Protein AF-A0A3C1T4U5-F1 (afdb_monomer_lite)

pLDDT: mean 86.56, std 12.75, range [44.38, 96.88]

Sequence (112 aa):
IVLYMAVVYLLGAVLVYSKGDRIGYIYKFSNKGYLFKTNEGILKTGFVNIGNTSTPNEEWAFSVADDSVASQITNLDQRIAVKLYYREYYTKIFFRGDTKYFVYKMEKMPTP

Structure (mmCIF, N/CA/C/O backbone):
data_AF-A0A3C1T4U5-F1
#
_entry.id   AF-A0A3C1T4U5-F1
#
loop_
_atom_site.group_PDB
_atom_site.id
_atom_site.type_symbol
_atom_site.label_atom_id
_atom_site.label_alt_id
_atom_site.label_comp_id
_atom_site.label_asym_id
_atom_site.label_entity_id
_atom_site.label_seq_id
_atom_site.pdbx_PDB_ins_code
_atom_site.Cartn_x
_atom_site.Cartn_y
_atom_site.Cartn_z
_atom_site.occupancy
_atom_site.B_iso_or_equiv
_atom_site.auth_seq_id
_atom_site.auth_comp_id
_atom_site.auth_asym_id
_atom_site.auth_atom_id
_atom_site.pdbx_PDB_model_num
ATOM 1 N N . ILE A 1 1 ? 17.341 -0.130 -28.920 1.00 90.81 1 ILE A N 1
ATOM 2 C CA . ILE A 1 1 ? 17.733 0.052 -27.497 1.00 90.81 1 ILE A CA 1
ATOM 3 C C . ILE A 1 1 ? 16.631 0.726 -26.682 1.00 90.81 1 ILE A C 1
ATOM 5 O O . ILE A 1 1 ? 16.128 0.088 -25.773 1.00 90.81 1 ILE A O 1
ATOM 9 N N . VAL A 1 2 ? 16.185 1.941 -27.021 1.00 93.88 2 VAL A N 1
ATOM 10 C CA . VAL A 1 2 ? 15.149 2.659 -26.240 1.00 93.88 2 VAL A CA 1
ATOM 11 C C . VAL A 1 2 ? 13.831 1.878 -26.143 1.00 93.88 2 VAL A C 1
ATOM 13 O O . VAL A 1 2 ? 13.331 1.663 -25.044 1.00 93.88 2 VAL A O 1
ATOM 16 N N . LEU A 1 3 ? 13.314 1.369 -27.269 1.00 94.19 3 LEU A N 1
ATOM 17 C CA . LEU A 1 3 ? 12.089 0.556 -27.278 1.00 94.19 3 LEU A CA 1
ATOM 18 C C . LEU A 1 3 ? 12.236 -0.721 -26.439 1.00 94.19 3 LEU A C 1
ATOM 20 O O . LEU A 1 3 ? 11.347 -1.070 -25.675 1.00 94.19 3 LEU A O 1
ATOM 24 N N . TYR A 1 4 ? 13.387 -1.385 -26.546 1.00 94.50 4 TYR A N 1
ATOM 25 C CA . TYR A 1 4 ? 13.697 -2.576 -25.758 1.00 94.50 4 TYR A CA 1
ATOM 26 C C . TYR A 1 4 ? 13.679 -2.273 -24.252 1.00 94.50 4 TYR A C 1
ATOM 28 O O . TYR A 1 4 ? 13.015 -2.975 -23.496 1.00 94.50 4 TYR A O 1
ATOM 36 N N . MET A 1 5 ? 14.318 -1.180 -23.823 1.00 92.69 5 MET A N 1
ATOM 37 C CA . MET A 1 5 ? 14.300 -0.744 -22.422 1.00 92.69 5 MET A CA 1
ATOM 38 C C . MET A 1 5 ? 12.884 -0.404 -21.943 1.00 92.69 5 MET A C 1
ATOM 40 O O . MET A 1 5 ? 12.517 -0.766 -20.827 1.00 92.69 5 MET A O 1
ATOM 44 N N . ALA A 1 6 ? 12.069 0.238 -22.786 1.00 91.88 6 ALA A N 1
ATOM 45 C CA . ALA A 1 6 ? 10.674 0.537 -22.468 1.00 91.88 6 ALA A CA 1
ATOM 46 C C . ALA A 1 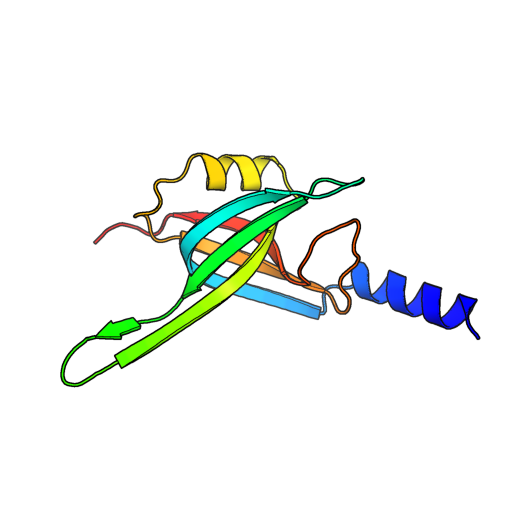6 ? 9.839 -0.742 -22.293 1.00 91.88 6 ALA A C 1
ATOM 48 O O . ALA A 1 6 ? 9.088 -0.854 -21.327 1.00 91.88 6 ALA A O 1
ATOM 49 N N . VAL A 1 7 ? 10.009 -1.733 -23.174 1.00 93.31 7 VAL A N 1
ATOM 50 C CA . VAL A 1 7 ? 9.327 -3.033 -23.065 1.00 93.31 7 VAL A CA 1
ATOM 51 C C . VAL A 1 7 ? 9.735 -3.754 -21.782 1.00 93.31 7 VAL A C 1
ATOM 53 O O . VAL A 1 7 ? 8.867 -4.191 -21.033 1.00 93.31 7 VAL A O 1
ATOM 56 N N . VAL A 1 8 ? 11.033 -3.827 -21.475 1.00 92.06 8 VAL A N 1
ATOM 57 C CA . VAL A 1 8 ? 11.528 -4.452 -20.235 1.00 92.06 8 VAL A CA 1
ATOM 58 C C . VAL A 1 8 ? 10.974 -3.739 -18.996 1.00 92.06 8 VAL A C 1
ATOM 60 O O . VAL A 1 8 ? 10.527 -4.392 -18.053 1.00 92.06 8 VAL A O 1
ATOM 63 N N . TYR A 1 9 ? 10.935 -2.405 -19.009 1.00 91.00 9 TYR A N 1
ATOM 64 C CA . TYR A 1 9 ? 10.373 -1.614 -17.915 1.00 91.00 9 TYR A CA 1
ATOM 65 C C . TYR A 1 9 ? 8.874 -1.874 -17.705 1.00 91.00 9 TYR A C 1
ATOM 67 O O . TYR A 1 9 ? 8.436 -2.038 -16.564 1.00 91.00 9 TYR A O 1
ATOM 75 N N . LEU A 1 10 ? 8.097 -1.955 -18.792 1.00 89.56 10 LEU A N 1
ATOM 76 C CA . LEU A 1 10 ? 6.666 -2.271 -18.748 1.00 89.56 10 LEU A CA 1
ATOM 77 C C . LEU A 1 10 ? 6.409 -3.711 -18.287 1.00 89.56 10 LEU A C 1
ATOM 79 O O . LEU A 1 10 ? 5.494 -3.937 -17.497 1.00 89.56 10 LEU A O 1
ATOM 83 N N . LEU A 1 11 ? 7.235 -4.675 -18.708 1.00 90.44 11 LEU A N 1
ATOM 84 C CA . LEU A 1 11 ? 7.162 -6.058 -18.225 1.00 90.44 11 LEU A CA 1
ATOM 85 C C . LEU A 1 11 ? 7.387 -6.131 -16.711 1.00 90.44 11 LEU A C 1
ATOM 87 O O . LEU A 1 11 ? 6.619 -6.787 -16.007 1.00 90.44 11 LEU A O 1
ATOM 91 N N . GLY A 1 12 ? 8.368 -5.389 -16.189 1.00 87.44 12 GLY A N 1
ATOM 92 C CA . GLY A 1 12 ? 8.622 -5.296 -14.749 1.00 87.44 12 GLY A CA 1
ATOM 93 C C . GLY A 1 12 ? 7.421 -4.797 -13.935 1.00 87.44 12 GLY A C 1
ATOM 94 O O . GLY A 1 12 ? 7.280 -5.145 -12.763 1.00 87.44 12 GLY A O 1
ATOM 95 N N . ALA A 1 13 ? 6.509 -4.044 -14.547 1.00 87.06 13 ALA A N 1
ATOM 96 C CA . ALA A 1 13 ? 5.322 -3.569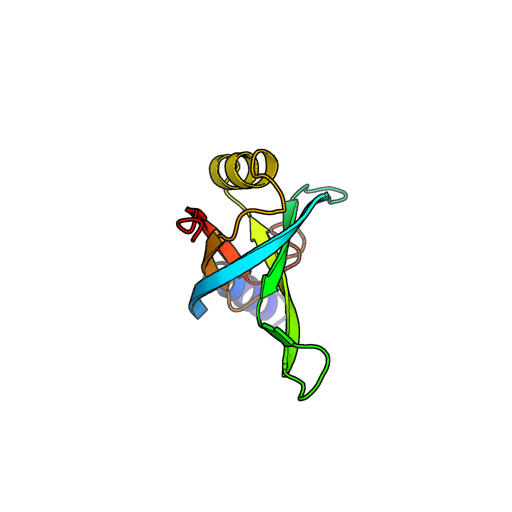 -13.856 1.00 87.06 13 ALA A C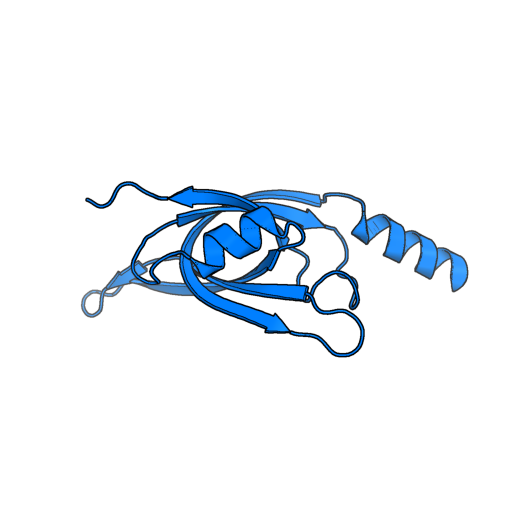A 1
ATOM 97 C C . ALA A 1 13 ? 4.233 -4.637 -13.774 1.00 87.06 13 ALA A C 1
ATOM 99 O O . ALA A 1 13 ? 3.366 -4.556 -12.913 1.00 87.06 13 ALA A O 1
ATOM 100 N N . VAL A 1 14 ? 4.228 -5.635 -14.653 1.00 87.62 14 VAL A N 1
ATOM 101 C CA . VAL A 1 14 ? 3.230 -6.719 -14.638 1.00 87.62 14 VAL A CA 1
ATOM 102 C C . VAL A 1 14 ? 3.732 -7.916 -13.828 1.00 87.62 14 VAL A C 1
ATOM 104 O O . VAL A 1 14 ? 2.936 -8.639 -13.230 1.00 87.62 14 VAL A O 1
ATOM 107 N N . LEU A 1 15 ? 5.050 -8.096 -13.746 1.00 91.12 15 LEU A N 1
ATOM 108 C CA . LEU A 1 15 ? 5.674 -9.183 -13.000 1.00 91.12 15 LEU A CA 1
ATOM 109 C C . LEU A 1 15 ? 5.687 -8.896 -11.494 1.00 91.12 15 LEU A C 1
ATOM 111 O O . LEU A 1 15 ? 6.225 -7.889 -11.033 1.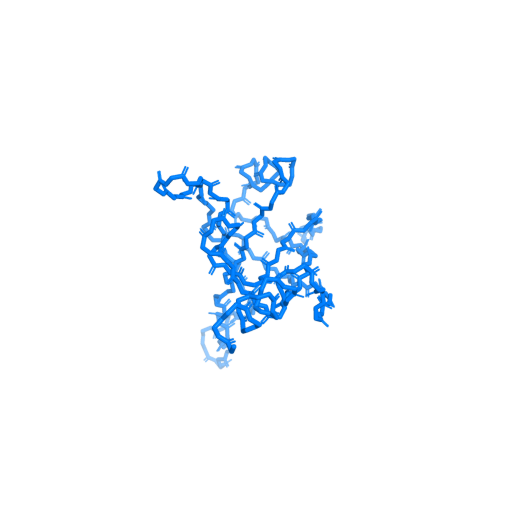00 91.12 15 LEU A O 1
ATOM 115 N N . VAL A 1 16 ? 5.104 -9.814 -10.723 1.00 92.62 16 VAL A N 1
ATOM 116 C CA . VAL A 1 16 ? 5.119 -9.766 -9.257 1.00 92.62 16 VAL A CA 1
ATOM 117 C C . VAL A 1 16 ? 6.489 -10.235 -8.769 1.00 92.62 16 VAL A C 1
ATOM 119 O O . VAL A 1 16 ? 6.855 -11.386 -8.988 1.00 92.62 16 VAL A O 1
ATOM 122 N N . TYR A 1 17 ? 7.222 -9.347 -8.101 1.00 92.81 17 TYR A N 1
ATOM 123 C CA . TYR A 1 17 ? 8.499 -9.635 -7.452 1.00 92.81 17 TYR A CA 1
ATOM 124 C C . TYR A 1 17 ? 8.301 -10.371 -6.127 1.00 92.81 17 TYR A C 1
ATOM 126 O O . TYR A 1 17 ? 8.918 -11.404 -5.883 1.00 92.81 17 TYR A O 1
ATOM 134 N N . SER A 1 18 ? 7.419 -9.849 -5.272 1.00 94.75 18 SER A N 1
ATOM 135 C CA . SER A 1 18 ? 7.177 -10.406 -3.942 1.00 94.75 18 SER A CA 1
ATOM 136 C C . SER A 1 18 ? 5.698 -10.337 -3.566 1.00 94.75 18 SER A C 1
ATOM 138 O O . SER A 1 18 ? 4.916 -9.550 -4.110 1.00 94.75 18 SER A O 1
ATOM 140 N N . LYS A 1 19 ? 5.292 -11.203 -2.640 1.00 96.12 19 LYS A N 1
ATOM 141 C CA . LYS A 1 19 ? 3.978 -11.170 -1.996 1.00 96.12 19 LYS A CA 1
ATOM 142 C C . LYS A 1 19 ? 4.201 -11.235 -0.496 1.00 96.12 19 LYS A C 1
ATOM 144 O O . LYS A 1 19 ? 5.085 -11.957 -0.048 1.00 96.12 19 LYS A O 1
ATOM 149 N N . GLY A 1 20 ? 3.385 -10.516 0.256 1.00 94.31 20 GLY A N 1
ATOM 150 C CA . GLY A 1 20 ? 3.471 -10.522 1.707 1.00 94.31 20 GLY A CA 1
ATOM 151 C C . GLY A 1 20 ? 2.298 -9.808 2.349 1.00 94.31 20 GLY A C 1
ATOM 152 O O . GLY A 1 20 ? 1.340 -9.405 1.681 1.00 94.31 20 GLY A O 1
ATOM 153 N N . ASP A 1 21 ? 2.401 -9.655 3.656 1.00 94.06 21 ASP A N 1
ATOM 154 C CA . ASP A 1 21 ? 1.425 -9.010 4.511 1.00 94.06 21 ASP A CA 1
ATOM 155 C C . ASP A 1 21 ? 2.108 -8.036 5.472 1.00 94.06 21 ASP A C 1
ATOM 157 O O . ASP A 1 21 ? 3.245 -8.235 5.895 1.00 94.06 21 ASP A O 1
ATOM 161 N N . ARG A 1 22 ? 1.412 -6.946 5.796 1.00 91.88 22 ARG A N 1
ATOM 162 C CA . ARG A 1 22 ? 1.831 -5.977 6.815 1.00 91.88 22 ARG A CA 1
ATOM 163 C C . ARG A 1 22 ? 0.665 -5.664 7.730 1.00 91.88 22 ARG A C 1
ATOM 165 O O . ARG A 1 22 ? -0.481 -5.609 7.286 1.00 91.88 22 ARG A O 1
ATOM 172 N N . ILE A 1 23 ? 0.971 -5.459 9.004 1.00 90.94 23 ILE A N 1
ATOM 173 C CA . ILE A 1 23 ? -0.017 -5.201 10.049 1.00 90.94 23 ILE A CA 1
ATOM 174 C C . ILE A 1 23 ? 0.211 -3.790 10.572 1.00 90.94 23 ILE A C 1
ATOM 176 O O . ILE A 1 23 ? 1.346 -3.405 10.839 1.00 90.94 23 ILE A O 1
ATOM 180 N N . GLY A 1 24 ? -0.858 -3.014 10.710 1.00 89.38 24 GLY A N 1
ATOM 181 C CA . GLY A 1 24 ? -0.753 -1.651 11.211 1.00 89.38 24 GLY A CA 1
ATOM 182 C C . GLY A 1 24 ? -2.068 -0.891 11.158 1.00 89.38 24 GLY A C 1
ATOM 183 O O . GLY A 1 24 ? -3.131 -1.476 10.954 1.00 89.38 24 GLY A O 1
ATOM 184 N N . TYR A 1 25 ? -1.976 0.426 11.308 1.00 90.12 25 TYR A N 1
ATOM 185 C CA . TYR A 1 25 ? -3.117 1.337 11.221 1.00 90.12 25 TYR A CA 1
ATOM 186 C C . TYR A 1 25 ? -3.034 2.162 9.944 1.00 90.12 25 TYR A C 1
ATOM 188 O O . TYR A 1 25 ? -1.962 2.654 9.573 1.00 90.12 25 TYR A O 1
ATOM 196 N N . ILE A 1 26 ? -4.166 2.327 9.263 1.00 91.69 26 ILE A N 1
ATOM 197 C CA . ILE A 1 26 ? -4.237 3.176 8.075 1.00 91.69 26 ILE A CA 1
ATOM 198 C C . ILE A 1 26 ? -4.268 4.628 8.545 1.00 91.69 26 ILE A C 1
ATOM 200 O O . ILE A 1 26 ? -5.272 5.110 9.059 1.00 91.69 26 ILE A O 1
ATOM 204 N N . TYR A 1 27 ? -3.145 5.322 8.377 1.00 90.00 27 TYR A N 1
ATOM 205 C CA . TYR A 1 27 ? -2.984 6.708 8.812 1.00 90.00 27 TYR A CA 1
ATOM 206 C C . TYR A 1 27 ? -3.576 7.698 7.808 1.00 90.00 27 TYR A C 1
ATOM 208 O O . TYR A 1 27 ? -4.144 8.722 8.181 1.00 90.00 27 TYR A O 1
ATOM 216 N N . LYS A 1 28 ? -3.434 7.397 6.515 1.00 92.06 28 LYS A N 1
ATOM 217 C CA . LYS A 1 28 ? -3.941 8.228 5.423 1.00 92.06 28 LYS A CA 1
ATOM 218 C C . LYS A 1 28 ? -4.385 7.344 4.274 1.00 92.06 28 LYS A C 1
ATOM 220 O O . LYS A 1 28 ? -3.689 6.392 3.935 1.00 92.06 28 LYS A O 1
ATOM 225 N N . PHE A 1 29 ? -5.492 7.707 3.643 1.00 94.56 29 PHE A N 1
ATOM 226 C CA . PHE A 1 29 ? -5.930 7.134 2.379 1.00 94.56 29 PHE A CA 1
ATOM 227 C C . PHE A 1 29 ? -6.543 8.237 1.520 1.00 94.56 29 PHE A C 1
ATOM 229 O O . PHE A 1 29 ? -7.312 9.057 2.019 1.00 94.56 29 PHE A O 1
ATOM 236 N N . SER A 1 30 ? -6.152 8.318 0.252 1.00 93.88 30 SER A N 1
ATOM 237 C CA . SER A 1 30 ? -6.622 9.364 -0.655 1.00 93.88 30 SER A CA 1
ATOM 238 C C . SER A 1 30 ? -6.626 8.889 -2.099 1.00 93.88 30 SER A C 1
ATOM 240 O O . SER A 1 30 ? -5.641 8.315 -2.564 1.00 93.88 30 SER A O 1
ATOM 242 N N . ASN A 1 31 ? -7.695 9.218 -2.818 1.00 93.44 31 ASN A N 1
ATOM 243 C CA . ASN A 1 31 ? -7.753 9.103 -4.267 1.00 93.44 31 ASN A CA 1
ATOM 244 C C . ASN A 1 31 ? -7.118 10.360 -4.892 1.00 93.44 31 ASN A C 1
ATOM 246 O O . ASN A 1 31 ? -7.644 11.464 -4.736 1.00 93.44 31 ASN A O 1
ATOM 250 N N . LYS A 1 32 ? -5.957 10.215 -5.538 1.00 90.44 32 LYS A N 1
ATOM 251 C CA . LYS A 1 32 ? -5.170 11.336 -6.081 1.00 90.44 32 LYS A CA 1
ATOM 252 C C . LYS A 1 32 ? -4.595 11.004 -7.457 1.00 90.44 32 LYS A C 1
ATOM 254 O O . LYS A 1 32 ? -4.481 9.845 -7.823 1.00 90.44 32 LYS A O 1
ATOM 259 N N . GLY A 1 33 ? -4.253 12.032 -8.227 1.00 86.50 33 GLY A N 1
ATOM 260 C CA . GLY A 1 33 ? -3.707 11.891 -9.577 1.00 86.50 33 GLY A CA 1
ATOM 261 C C . GLY A 1 33 ? -4.182 13.011 -10.499 1.00 86.50 33 GLY A C 1
ATOM 262 O O . GLY A 1 33 ? -5.145 13.708 -10.179 1.00 86.50 33 GLY A O 1
ATOM 263 N N . TYR A 1 34 ? -3.479 13.204 -11.618 1.00 79.69 34 TYR A N 1
ATOM 264 C CA . TYR A 1 34 ? -3.775 14.277 -12.577 1.00 79.69 34 TYR A CA 1
ATOM 265 C C . TYR A 1 34 ? -4.630 13.775 -13.749 1.00 79.69 34 TYR A C 1
ATOM 267 O O . TYR A 1 34 ? -5.780 14.175 -13.884 1.00 79.69 34 TYR A O 1
ATOM 275 N N . LEU A 1 35 ? -4.089 12.852 -14.556 1.00 83.50 35 LEU A N 1
ATOM 276 C CA . LEU A 1 35 ? -4.811 12.203 -15.664 1.00 83.50 35 LEU A CA 1
ATOM 277 C C . LEU A 1 35 ? -5.454 10.877 -15.243 1.00 83.50 35 LEU A C 1
ATOM 279 O O . LEU A 1 35 ? -6.582 10.582 -15.619 1.00 83.50 35 LEU A O 1
ATOM 283 N N . PHE A 1 36 ? -4.737 10.093 -14.438 1.00 84.94 36 PHE A N 1
ATOM 284 C CA . PHE A 1 36 ? -5.200 8.823 -13.887 1.00 84.94 36 PHE A CA 1
ATOM 285 C C . PHE A 1 36 ? -5.276 8.974 -12.377 1.00 84.94 36 PHE A C 1
ATOM 287 O O . PHE A 1 36 ? -4.269 9.305 -11.749 1.00 84.94 36 PHE A O 1
ATOM 294 N N . LYS A 1 37 ? -6.466 8.785 -11.804 1.00 88.88 37 LYS A N 1
ATOM 295 C CA . LYS A 1 37 ? -6.629 8.792 -10.352 1.00 88.88 37 LYS A CA 1
ATOM 296 C C . LYS A 1 37 ? -6.308 7.413 -9.799 1.00 88.88 37 LYS A C 1
ATOM 298 O O . LYS A 1 37 ? -6.843 6.419 -10.281 1.00 88.88 37 LYS A O 1
ATOM 303 N N . THR A 1 38 ? -5.468 7.368 -8.777 1.00 92.81 38 THR A N 1
ATOM 304 C CA . THR A 1 38 ? -5.085 6.146 -8.078 1.00 92.81 38 THR A CA 1
ATOM 305 C C . THR A 1 38 ? -5.413 6.276 -6.598 1.00 92.81 38 THR A C 1
ATOM 307 O O . THR A 1 38 ? -5.450 7.370 -6.026 1.00 92.81 38 THR A O 1
ATOM 310 N N . ASN A 1 39 ? -5.713 5.141 -5.974 1.00 95.12 39 ASN A N 1
ATOM 311 C CA . ASN A 1 39 ? -5.988 5.076 -4.549 1.00 95.12 39 ASN A CA 1
ATOM 312 C C . ASN A 1 39 ? -4.680 4.807 -3.809 1.00 95.12 39 ASN A C 1
ATOM 314 O O . ASN A 1 39 ? -4.068 3.755 -3.986 1.00 95.12 39 ASN A O 1
ATOM 318 N N . GLU A 1 40 ? -4.255 5.756 -2.984 1.00 95.38 40 GLU A N 1
ATOM 319 C CA . GLU A 1 40 ? -2.956 5.721 -2.317 1.00 95.38 40 GLU A CA 1
ATOM 320 C C . GLU A 1 40 ? -3.136 5.835 -0.807 1.00 95.38 40 GLU A C 1
ATOM 322 O O . GLU A 1 40 ? -3.884 6.687 -0.319 1.00 95.38 40 GLU A O 1
ATOM 327 N N . GLY A 1 41 ? -2.429 4.989 -0.066 1.00 94.69 41 GLY A N 1
ATOM 328 C CA . GLY A 1 41 ? -2.508 4.906 1.382 1.00 94.69 41 GLY A CA 1
ATOM 329 C C . GLY A 1 41 ? -1.151 4.903 2.068 1.00 94.69 41 GLY A C 1
ATOM 330 O O . GLY A 1 41 ? -0.122 4.603 1.467 1.00 94.69 41 GLY A O 1
ATOM 331 N N . ILE A 1 42 ? -1.166 5.245 3.354 1.00 93.94 42 ILE A N 1
ATOM 332 C CA . ILE A 1 42 ? -0.027 5.130 4.265 1.00 93.94 42 ILE A CA 1
ATOM 333 C C . ILE A 1 42 ? -0.464 4.256 5.435 1.00 93.94 42 ILE A C 1
ATOM 335 O O . ILE A 1 42 ? -1.382 4.608 6.180 1.00 93.94 42 ILE A O 1
ATOM 339 N N . LEU A 1 43 ? 0.205 3.117 5.588 1.00 92.12 43 LEU A N 1
ATOM 340 C CA . LEU A 1 43 ? 0.085 2.234 6.737 1.00 92.12 43 LEU A CA 1
ATOM 341 C C . LEU A 1 43 ? 1.194 2.586 7.725 1.00 92.12 43 LEU A C 1
ATOM 343 O O . LEU A 1 43 ? 2.367 2.578 7.358 1.00 92.12 43 LEU A O 1
ATOM 347 N N . LYS A 1 44 ? 0.840 2.858 8.976 1.00 89.56 44 LYS A N 1
ATOM 348 C CA . LYS A 1 44 ? 1.816 2.956 10.063 1.00 89.56 44 LYS A CA 1
ATOM 349 C C . LYS A 1 44 ? 1.999 1.580 10.684 1.00 89.56 44 LYS A C 1
ATOM 351 O O . LYS A 1 44 ? 1.038 1.020 11.211 1.00 89.56 44 LYS A O 1
ATOM 356 N N . THR A 1 45 ? 3.208 1.035 10.568 1.00 81.00 45 THR A N 1
ATOM 357 C CA . THR A 1 45 ? 3.608 -0.267 11.119 1.00 81.00 45 THR A CA 1
ATOM 358 C C . THR A 1 45 ? 4.674 -0.079 12.201 1.00 81.00 45 THR A C 1
ATOM 360 O O . THR A 1 45 ? 5.553 0.771 12.069 1.00 81.00 45 THR A O 1
ATOM 363 N N . GLY A 1 46 ? 4.601 -0.881 13.267 1.00 69.94 46 GLY A N 1
ATOM 364 C CA . GLY A 1 46 ? 5.591 -0.923 14.350 1.00 69.94 46 GLY A CA 1
ATOM 365 C 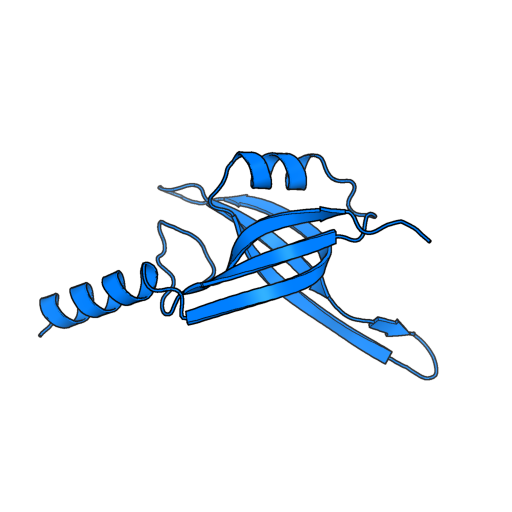C . GLY A 1 46 ? 5.099 -0.405 15.711 1.00 69.94 46 GLY A C 1
ATOM 366 O O . GLY A 1 46 ? 3.896 -0.303 15.952 1.00 69.94 46 GLY A O 1
ATOM 367 N N . PHE A 1 47 ? 6.038 -0.174 16.636 1.00 56.31 47 PHE A N 1
ATOM 368 C CA . PHE A 1 47 ? 5.787 0.010 18.074 1.00 56.31 47 PHE A CA 1
ATOM 369 C C . PHE A 1 47 ? 6.007 1.462 18.522 1.00 56.31 47 PHE A C 1
ATOM 371 O O . PHE A 1 47 ? 6.931 2.122 18.050 1.00 56.31 47 PHE A O 1
ATOM 378 N N . VAL A 1 48 ? 5.203 1.931 19.485 1.00 53.50 48 VAL A N 1
ATOM 379 C CA . VAL A 1 48 ? 5.463 3.156 20.260 1.00 53.50 48 VAL A CA 1
ATOM 380 C C . VAL A 1 48 ? 5.562 2.785 21.741 1.00 53.50 48 VAL A C 1
ATOM 382 O O . VAL A 1 48 ? 4.572 2.391 22.343 1.00 53.50 48 VAL A O 1
ATOM 385 N N . ASN A 1 49 ? 6.738 2.958 22.337 1.00 47.78 49 ASN A N 1
ATOM 386 C CA . ASN A 1 49 ? 6.957 3.021 23.782 1.00 47.78 49 ASN A CA 1
ATOM 387 C C . ASN A 1 49 ? 7.775 4.280 24.069 1.00 47.78 49 ASN A C 1
ATOM 389 O O . ASN A 1 49 ? 8.918 4.357 23.627 1.00 47.78 49 ASN A O 1
ATOM 393 N N . ILE A 1 50 ? 7.218 5.246 24.809 1.00 50.94 50 ILE A N 1
ATOM 394 C CA . ILE A 1 50 ? 7.921 6.469 25.235 1.00 50.94 50 ILE A CA 1
ATOM 395 C C . ILE A 1 50 ? 8.295 6.316 26.719 1.00 50.94 50 ILE A C 1
ATOM 397 O O . ILE A 1 50 ? 7.422 6.257 27.579 1.00 50.94 50 ILE A O 1
ATOM 401 N N . GLY A 1 51 ? 9.597 6.189 26.992 1.00 61.38 51 GLY A N 1
ATOM 402 C CA . GLY A 1 51 ? 10.195 5.730 28.254 1.00 61.38 51 GLY A CA 1
ATOM 403 C C . GLY A 1 51 ? 11.447 4.899 27.945 1.00 61.38 51 GLY A C 1
ATOM 404 O O . GLY A 1 51 ? 12.192 5.287 27.053 1.00 61.38 51 GLY A O 1
ATOM 405 N N . ASN A 1 52 ? 11.654 3.738 28.581 1.00 51.28 52 ASN A N 1
ATOM 406 C CA . ASN A 1 52 ? 12.617 2.708 28.137 1.00 51.28 52 ASN A CA 1
ATOM 407 C C . ASN A 1 52 ? 12.183 2.166 26.754 1.00 51.28 52 ASN A C 1
ATOM 409 O O . ASN A 1 52 ? 11.339 1.282 26.647 1.00 51.28 52 ASN A O 1
ATOM 413 N N . THR A 1 53 ? 12.687 2.805 25.702 1.00 44.38 53 THR A N 1
ATOM 414 C CA . THR A 1 53 ? 11.936 3.236 24.509 1.00 44.38 53 THR A CA 1
ATOM 415 C C . THR A 1 53 ? 11.902 2.181 23.400 1.00 44.38 53 THR A C 1
ATOM 417 O O . THR A 1 53 ? 12.910 1.551 23.100 1.00 44.38 53 THR A O 1
ATOM 420 N N . SER A 1 54 ? 10.773 2.034 22.708 1.00 51.12 54 SER A N 1
ATOM 421 C CA . SER A 1 54 ? 10.678 1.277 21.450 1.00 51.12 54 SER A CA 1
ATOM 422 C C . SER A 1 54 ? 9.965 2.140 20.426 1.00 51.12 54 SER A C 1
ATOM 424 O O . SER A 1 54 ? 8.772 2.388 20.566 1.00 51.12 54 SER A O 1
ATOM 426 N N . THR A 1 55 ? 10.687 2.577 19.398 1.00 51.47 55 THR A N 1
ATOM 427 C CA . THR A 1 55 ? 10.103 3.345 18.297 1.00 51.47 55 THR A CA 1
ATOM 428 C C . THR A 1 55 ? 10.658 2.848 16.967 1.00 51.47 55 THR A C 1
ATOM 430 O O . THR A 1 55 ? 11.750 3.244 16.566 1.00 51.47 55 THR A O 1
ATOM 433 N N . PRO A 1 56 ? 9.897 2.012 16.253 1.00 52.38 56 PRO A N 1
ATOM 434 C CA . PRO A 1 56 ? 9.787 2.146 14.810 1.00 52.38 56 PRO A CA 1
ATOM 435 C C . PRO A 1 56 ? 8.332 2.482 14.476 1.00 52.38 56 PRO A C 1
ATOM 437 O O . PRO A 1 56 ? 7.449 1.647 14.634 1.00 52.38 56 PRO A O 1
ATOM 440 N N . ASN A 1 57 ? 8.086 3.714 14.031 1.00 67.81 57 ASN A N 1
ATOM 441 C CA . ASN A 1 57 ? 6.830 4.125 13.405 1.00 67.81 57 ASN A CA 1
ATOM 442 C C . ASN A 1 57 ? 7.087 4.189 11.899 1.00 67.81 57 ASN A C 1
ATOM 444 O O . ASN A 1 57 ? 7.268 5.265 11.328 1.00 67.81 57 ASN A O 1
ATOM 448 N N . GLU A 1 58 ? 7.252 3.022 11.284 1.00 82.56 58 GLU A N 1
ATOM 449 C CA . GLU A 1 58 ? 7.541 2.946 9.861 1.00 82.56 58 GLU A CA 1
ATOM 450 C C . GLU A 1 58 ? 6.278 3.310 9.081 1.00 82.56 58 GLU A C 1
ATOM 452 O O . GLU A 1 58 ? 5.234 2.659 9.185 1.00 82.56 58 GLU A O 1
ATOM 457 N N . GLU A 1 59 ? 6.373 4.372 8.287 1.00 90.00 59 GLU A N 1
ATOM 458 C CA . GLU A 1 59 ? 5.344 4.724 7.322 1.00 90.00 59 GLU A CA 1
ATOM 459 C C . GLU A 1 59 ? 5.562 3.912 6.049 1.00 90.00 59 GLU A C 1
ATOM 461 O O . GLU A 1 59 ? 6.555 4.065 5.336 1.00 90.00 59 GLU A O 1
ATOM 466 N N . TRP A 1 60 ? 4.613 3.035 5.750 1.00 93.19 60 TRP A N 1
ATOM 467 C CA . TRP A 1 60 ? 4.616 2.240 4.537 1.00 93.19 60 TRP A CA 1
ATOM 468 C C . TRP A 1 60 ? 3.545 2.740 3.575 1.00 93.19 60 TRP A C 1
ATOM 470 O O . TRP A 1 60 ? 2.346 2.599 3.818 1.00 93.19 60 TRP A O 1
ATOM 480 N N . ALA A 1 61 ? 3.993 3.330 2.470 1.00 94.69 61 ALA A N 1
ATOM 481 C CA . ALA A 1 61 ? 3.114 3.753 1.392 1.00 94.69 61 ALA A CA 1
ATOM 482 C C . ALA A 1 61 ? 2.700 2.556 0.526 1.00 94.69 61 ALA A C 1
ATOM 484 O O . ALA A 1 61 ? 3.540 1.741 0.131 1.00 94.69 61 ALA A O 1
ATOM 485 N N . PHE A 1 62 ? 1.418 2.497 0.186 1.00 95.19 62 PHE A N 1
ATOM 486 C CA . PHE A 1 62 ? 0.844 1.463 -0.663 1.00 95.19 62 PHE A CA 1
ATOM 487 C C . PHE A 1 62 ? -0.195 2.038 -1.620 1.00 95.19 62 PHE A C 1
ATOM 489 O O . PHE A 1 62 ? -0.823 3.057 -1.339 1.00 95.19 62 PHE A O 1
ATOM 496 N N . SER A 1 63 ? -0.406 1.336 -2.726 1.00 96.12 63 SER A N 1
ATOM 497 C CA . SER A 1 63 ? -1.412 1.662 -3.734 1.00 96.12 63 SER A CA 1
ATOM 498 C C . SER A 1 63 ? -2.508 0.593 -3.745 1.00 96.12 63 SER A C 1
ATOM 500 O O . SER A 1 63 ? -2.270 -0.568 -3.402 1.00 96.12 63 SER A O 1
ATOM 502 N N . VAL A 1 64 ? -3.722 0.958 -4.143 1.00 95.81 64 VAL A N 1
ATOM 503 C CA . VAL A 1 64 ? -4.861 0.038 -4.270 1.00 95.81 64 VAL A CA 1
ATOM 504 C C . VAL A 1 64 ? -5.425 0.156 -5.678 1.00 95.81 64 VAL A C 1
ATOM 506 O O . VAL A 1 64 ? -5.816 1.238 -6.106 1.00 95.81 64 VAL A O 1
ATOM 509 N N . ALA A 1 65 ? -5.454 -0.964 -6.399 1.00 92.19 65 ALA A N 1
ATOM 510 C CA . ALA A 1 65 ? -6.021 -1.021 -7.748 1.00 92.19 65 ALA A CA 1
ATOM 511 C C . ALA A 1 65 ? -7.490 -1.471 -7.762 1.00 92.19 65 ALA A C 1
ATOM 513 O O . ALA A 1 65 ? -8.198 -1.181 -8.716 1.00 92.19 65 ALA A O 1
ATOM 514 N N . ASP A 1 66 ? -7.934 -2.195 -6.731 1.00 92.88 66 ASP A N 1
ATOM 515 C CA . ASP A 1 66 ? -9.296 -2.723 -6.634 1.00 92.88 66 ASP A CA 1
ATOM 516 C C . ASP A 1 66 ? -10.190 -1.759 -5.840 1.00 92.88 66 ASP A C 1
ATOM 518 O O . ASP A 1 66 ? -9.955 -1.507 -4.652 1.00 92.88 66 ASP A O 1
ATOM 522 N N . ASP A 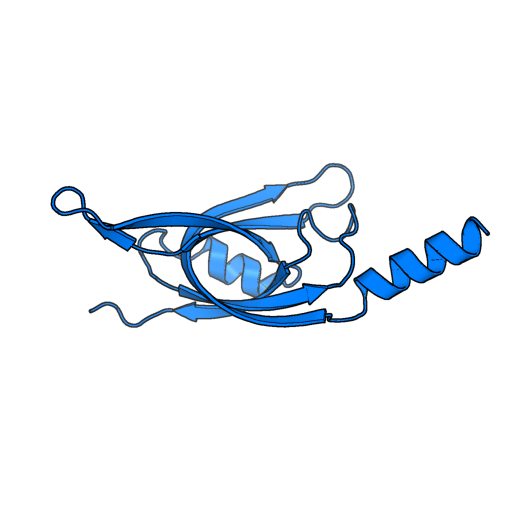1 67 ? -11.231 -1.238 -6.488 1.00 92.12 67 ASP A N 1
ATOM 523 C CA . ASP A 1 67 ? -12.174 -0.290 -5.887 1.00 92.12 67 ASP A CA 1
ATOM 524 C C . ASP A 1 67 ? -12.952 -0.882 -4.702 1.00 92.12 67 ASP A C 1
ATOM 526 O O . ASP A 1 67 ? -13.326 -0.151 -3.779 1.00 92.12 67 ASP A O 1
ATOM 530 N N . SER A 1 68 ? -13.153 -2.204 -4.665 1.00 93.88 68 SER A N 1
ATOM 531 C CA . SER A 1 68 ? -13.768 -2.890 -3.523 1.00 93.88 68 SER A CA 1
ATOM 532 C C . SER A 1 68 ? -12.886 -2.775 -2.282 1.00 93.88 68 SER A C 1
ATOM 534 O O . SER A 1 68 ? -13.350 -2.397 -1.203 1.00 93.88 68 SER A O 1
ATOM 536 N N . VAL A 1 69 ? -11.583 -3.021 -2.439 1.00 94.31 69 VAL A N 1
ATOM 537 C CA . VAL A 1 69 ? -10.604 -2.887 -1.351 1.00 94.31 69 VAL A CA 1
ATOM 538 C C . VAL A 1 69 ? -10.464 -1.420 -0.940 1.00 94.31 69 VAL A C 1
ATOM 540 O O . VAL A 1 69 ? -10.432 -1.117 0.253 1.00 94.31 69 VAL A O 1
ATOM 543 N N . ALA A 1 70 ? -10.449 -0.494 -1.902 1.00 94.62 70 ALA A N 1
ATOM 544 C CA . ALA A 1 70 ? -10.394 0.941 -1.624 1.00 94.62 70 ALA A CA 1
ATOM 545 C C . ALA A 1 70 ? -11.620 1.426 -0.831 1.00 94.62 70 ALA A C 1
ATOM 547 O O . ALA A 1 70 ? -11.485 2.216 0.106 1.00 94.62 70 ALA A O 1
ATOM 548 N N . SER A 1 71 ? -12.805 0.904 -1.151 1.00 94.19 71 SER A N 1
ATOM 549 C CA . SER A 1 71 ? -14.045 1.201 -0.429 1.00 94.19 71 SER A CA 1
ATOM 550 C C . SER A 1 71 ? -14.016 0.635 0.992 1.00 94.19 71 SER A C 1
ATOM 552 O O . SER A 1 71 ? -14.410 1.318 1.935 1.00 94.19 71 SER A O 1
ATOM 554 N N . GLN A 1 72 ? -13.492 -0.581 1.181 1.00 93.62 72 GLN A N 1
ATOM 555 C CA . GLN A 1 72 ? -13.309 -1.163 2.516 1.00 93.62 72 GLN A CA 1
ATOM 556 C C . GLN A 1 72 ? -12.360 -0.326 3.381 1.00 93.62 72 GLN A C 1
ATOM 558 O O . GLN A 1 72 ? -12.639 -0.125 4.560 1.00 93.62 72 GLN A O 1
ATOM 563 N N . ILE A 1 73 ? -11.268 0.181 2.799 1.00 92.50 73 ILE A N 1
ATOM 564 C CA . ILE A 1 73 ? -10.311 1.059 3.487 1.00 92.50 73 ILE A CA 1
ATOM 565 C C . ILE A 1 73 ? -10.947 2.405 3.835 1.00 92.50 73 ILE A C 1
ATOM 567 O O . ILE A 1 73 ? -10.802 2.872 4.959 1.00 92.50 73 ILE A O 1
ATOM 571 N N . THR A 1 74 ? -11.669 3.015 2.896 1.00 92.06 74 THR A N 1
ATOM 572 C CA . THR A 1 74 ? -12.323 4.318 3.103 1.00 92.06 74 THR A CA 1
ATOM 573 C C . THR A 1 74 ? -13.367 4.269 4.219 1.00 92.06 74 THR A C 1
ATOM 575 O O . THR A 1 74 ? -13.499 5.222 4.978 1.00 92.06 74 THR A O 1
ATOM 578 N N . ASN A 1 75 ? -14.083 3.149 4.343 1.00 91.19 75 ASN A N 1
ATOM 579 C CA . ASN A 1 75 ? -15.114 2.947 5.365 1.00 91.19 75 ASN A CA 1
ATOM 580 C C . ASN A 1 75 ? -14.566 2.436 6.711 1.00 91.19 75 ASN A C 1
ATOM 582 O O . ASN A 1 75 ? -15.342 2.161 7.628 1.00 91.19 75 ASN A O 1
ATOM 586 N N . LEU A 1 76 ? -13.252 2.241 6.835 1.00 88.75 76 LEU A N 1
ATOM 587 C CA . LEU A 1 76 ? -12.623 1.770 8.062 1.00 88.75 76 LEU A CA 1
ATOM 588 C C . LEU A 1 76 ? -12.368 2.940 9.024 1.00 88.75 76 LEU A C 1
ATOM 590 O O . LEU A 1 76 ? -11.847 3.979 8.624 1.00 88.75 76 LEU A O 1
ATOM 594 N N . ASP A 1 77 ? -12.659 2.748 10.311 1.00 81.12 77 ASP A N 1
ATOM 595 C CA . ASP A 1 77 ? -12.208 3.675 11.352 1.00 81.12 77 ASP A CA 1
ATOM 596 C C . ASP A 1 77 ? -10.671 3.625 11.472 1.00 81.12 77 ASP A C 1
ATOM 598 O O . ASP A 1 77 ? -10.070 2.551 11.558 1.00 81.12 77 ASP A O 1
ATOM 602 N N . GLN A 1 78 ? -10.031 4.795 11.510 1.00 75.50 78 GLN A N 1
ATOM 603 C CA . GLN A 1 78 ? -8.575 4.965 11.596 1.00 75.50 78 GLN A CA 1
ATOM 604 C C . GLN A 1 78 ? -7.958 4.295 12.836 1.00 75.50 78 GLN A C 1
ATOM 606 O O . GLN A 1 78 ? -6.753 4.046 12.870 1.00 75.50 78 GLN A O 1
ATOM 611 N N . ARG A 1 79 ? -8.769 3.989 13.857 1.00 76.50 79 ARG A N 1
ATOM 612 C CA . ARG A 1 79 ? -8.339 3.333 15.102 1.00 76.50 79 ARG A CA 1
ATOM 613 C C . ARG A 1 79 ? -8.303 1.804 15.037 1.00 76.50 79 ARG A C 1
ATOM 615 O O . ARG A 1 79 ? -7.890 1.180 16.009 1.00 76.50 79 ARG A O 1
ATOM 622 N N . ILE A 1 80 ? -8.729 1.188 13.933 1.00 85.12 80 ILE A N 1
ATOM 623 C CA . ILE A 1 80 ? -8.757 -0.273 13.792 1.00 85.12 80 ILE A CA 1
ATOM 624 C C . ILE A 1 80 ? -7.451 -0.762 13.162 1.00 85.12 80 ILE A C 1
ATOM 626 O O . ILE A 1 80 ? -7.076 -0.339 12.067 1.00 85.12 80 ILE A O 1
ATOM 630 N N . ALA A 1 81 ? -6.777 -1.695 13.837 1.00 88.25 81 ALA A N 1
ATOM 631 C CA . ALA A 1 81 ? -5.625 -2.387 13.274 1.00 88.25 81 ALA A CA 1
ATOM 632 C C . ALA A 1 81 ? -6.074 -3.310 12.134 1.00 88.25 81 ALA A C 1
ATOM 634 O O . ALA A 1 81 ? -7.048 -4.058 12.257 1.00 88.25 81 ALA A O 1
ATOM 635 N N . VAL A 1 82 ? -5.342 -3.289 11.025 1.00 92.50 82 VAL A N 1
ATOM 636 C CA . VAL A 1 82 ? -5.620 -4.120 9.854 1.00 92.50 82 VAL A CA 1
ATOM 637 C C . VAL A 1 82 ? -4.389 -4.869 9.394 1.00 92.50 82 VAL A C 1
ATOM 639 O O . VAL A 1 82 ? -3.254 -4.417 9.541 1.00 92.50 82 VAL A O 1
ATOM 642 N N . LYS A 1 83 ? -4.648 -6.017 8.780 1.00 93.62 83 LYS A N 1
ATOM 643 C CA . LYS A 1 83 ? -3.689 -6.799 8.022 1.00 93.62 83 LYS A CA 1
ATOM 644 C C . LYS A 1 83 ? -3.906 -6.543 6.536 1.00 93.62 83 LYS A C 1
ATOM 646 O O . LYS A 1 83 ? -4.961 -6.874 5.996 1.00 93.62 83 LYS A O 1
ATOM 651 N N . LEU A 1 84 ? -2.920 -5.948 5.873 1.00 95.12 84 LEU A N 1
ATOM 652 C CA . LEU A 1 84 ? -2.949 -5.687 4.436 1.00 95.12 84 LEU A CA 1
ATOM 653 C C . LEU A 1 84 ? -2.076 -6.701 3.709 1.00 95.12 84 LEU A C 1
ATOM 655 O O . LEU A 1 84 ? -0.881 -6.795 3.979 1.00 95.12 84 LEU A O 1
ATOM 659 N N . TYR A 1 85 ? -2.659 -7.415 2.751 1.00 96.69 85 TYR A N 1
ATOM 660 C CA . TYR A 1 85 ? -1.926 -8.298 1.850 1.00 96.69 85 TYR A CA 1
ATOM 661 C C . TYR A 1 85 ? -1.584 -7.546 0.573 1.00 96.69 85 TYR A C 1
ATOM 663 O O . TYR A 1 85 ? -2.461 -6.956 -0.068 1.00 96.69 85 TYR A O 1
ATOM 671 N N . TYR A 1 86 ? -0.318 -7.606 0.173 1.00 96.75 86 TYR A N 1
ATOM 672 C CA . TYR A 1 86 ? 0.193 -6.845 -0.956 1.00 96.75 86 TYR A CA 1
ATOM 673 C C . TYR A 1 86 ? 0.966 -7.703 -1.955 1.00 96.75 86 TYR A C 1
ATOM 675 O O . TYR A 1 86 ? 1.451 -8.798 -1.656 1.00 96.75 86 TYR A O 1
ATOM 683 N N . ARG A 1 87 ? 1.066 -7.177 -3.175 1.00 96.62 87 ARG A N 1
ATOM 684 C CA . ARG A 1 87 ? 1.959 -7.652 -4.232 1.00 96.62 87 ARG A CA 1
ATOM 685 C C . ARG A 1 87 ? 2.933 -6.537 -4.564 1.00 96.62 87 ARG A C 1
ATOM 687 O O . ARG A 1 87 ? 2.513 -5.418 -4.851 1.00 96.62 87 ARG A O 1
ATOM 694 N N . GLU A 1 88 ? 4.217 -6.841 -4.511 1.00 95.56 88 GLU A N 1
ATOM 695 C CA . GLU A 1 88 ? 5.274 -5.955 -4.972 1.00 95.56 88 GLU A CA 1
ATOM 696 C C . GLU A 1 88 ? 5.591 -6.261 -6.432 1.00 95.56 88 GLU A C 1
ATOM 698 O O . GLU A 1 88 ? 5.789 -7.421 -6.786 1.00 95.56 88 GLU A O 1
ATOM 703 N N . TYR A 1 89 ? 5.664 -5.236 -7.270 1.00 94.25 89 TYR A N 1
ATOM 704 C CA . TYR A 1 89 ? 6.103 -5.355 -8.662 1.00 94.25 89 TYR A CA 1
ATOM 705 C C . TYR A 1 89 ? 7.537 -4.840 -8.821 1.00 94.25 89 TYR A C 1
ATOM 707 O O . TYR A 1 89 ? 8.005 -4.035 -8.014 1.00 94.25 89 TYR A O 1
ATOM 715 N N . TYR A 1 90 ? 8.242 -5.281 -9.866 1.00 91.06 90 TYR A N 1
ATOM 716 C CA . TYR A 1 90 ? 9.635 -4.868 -10.098 1.00 91.06 90 TYR A CA 1
ATOM 717 C C . TYR A 1 90 ? 9.765 -3.379 -10.422 1.00 91.06 90 TYR A C 1
ATOM 719 O O . TYR A 1 90 ? 10.752 -2.743 -10.050 1.00 91.06 90 TYR A O 1
ATOM 727 N N . THR A 1 91 ? 8.779 -2.809 -11.112 1.00 89.31 91 THR A N 1
ATOM 728 C CA . THR A 1 91 ? 8.756 -1.388 -11.469 1.00 89.31 91 THR A CA 1
ATOM 729 C C . THR A 1 91 ? 7.416 -0.761 -11.088 1.00 89.31 91 THR A C 1
ATOM 731 O O . THR A 1 91 ? 6.378 -1.425 -11.036 1.00 89.31 91 THR A O 1
ATOM 734 N N . LYS A 1 92 ? 7.437 0.541 -10.788 1.00 90.19 92 LYS A N 1
ATOM 735 C CA . LYS A 1 92 ? 6.227 1.354 -10.600 1.00 90.19 92 LYS A CA 1
ATOM 736 C C . LYS A 1 92 ? 5.938 2.119 -11.883 1.00 90.19 92 LYS A C 1
ATOM 738 O O . LYS A 1 92 ? 6.884 2.578 -12.511 1.00 90.19 92 LYS A O 1
ATOM 743 N N . ILE A 1 93 ? 4.671 2.304 -12.242 1.00 86.56 93 ILE A N 1
ATOM 744 C CA . ILE A 1 93 ? 4.289 3.127 -13.395 1.00 86.56 93 ILE A CA 1
ATOM 745 C C . ILE A 1 93 ? 3.349 4.238 -12.941 1.00 86.56 93 ILE A C 1
ATOM 747 O O . ILE A 1 93 ? 2.359 3.973 -12.263 1.00 86.56 93 ILE A O 1
ATOM 751 N N . PHE A 1 94 ? 3.633 5.462 -13.389 1.00 80.06 94 PHE A N 1
ATOM 752 C CA . PHE A 1 94 ? 2.946 6.691 -12.985 1.00 80.06 94 PHE A CA 1
ATOM 753 C C . PHE A 1 94 ? 1.422 6.689 -13.192 1.00 80.06 94 PHE A C 1
ATOM 755 O O . PHE A 1 94 ? 0.725 7.392 -12.475 1.00 80.06 94 PHE A O 1
ATOM 762 N N . PHE A 1 95 ? 0.886 5.928 -14.154 1.00 81.56 95 PHE A N 1
ATOM 763 C CA . PHE A 1 95 ? -0.564 5.849 -14.383 1.00 81.56 95 PHE A CA 1
ATOM 764 C C . PHE A 1 95 ? -1.260 4.740 -13.581 1.00 81.56 95 PHE A C 1
ATOM 766 O O . PHE A 1 95 ? -2.486 4.688 -13.572 1.00 81.56 95 PHE A O 1
ATOM 773 N N . ARG A 1 96 ? -0.507 3.828 -12.947 1.00 85.06 96 ARG A N 1
ATOM 774 C CA . ARG A 1 96 ? -1.069 2.675 -12.222 1.00 85.06 96 ARG A CA 1
ATOM 775 C C . ARG A 1 96 ? -1.033 2.845 -10.707 1.00 85.06 96 ARG A C 1
ATOM 777 O O . ARG A 1 96 ? -1.864 2.264 -10.021 1.00 85.06 96 ARG A O 1
ATOM 784 N N . GLY A 1 97 ? -0.069 3.596 -10.190 1.00 87.06 97 GLY A N 1
ATOM 785 C CA . GLY A 1 97 ? 0.048 3.888 -8.766 1.00 87.06 97 GLY A CA 1
ATOM 786 C C . GLY A 1 97 ? 1.368 4.565 -8.427 1.00 87.06 97 GLY A C 1
ATOM 787 O O . GLY A 1 97 ? 2.347 4.466 -9.172 1.00 87.06 97 GLY A O 1
ATOM 788 N N . ASP A 1 98 ? 1.408 5.222 -7.274 1.00 87.81 98 ASP A N 1
ATOM 789 C CA . ASP A 1 98 ? 2.602 5.932 -6.800 1.00 87.81 98 ASP A CA 1
ATOM 790 C C . ASP A 1 98 ? 3.672 4.987 -6.237 1.00 87.81 98 ASP A C 1
ATOM 792 O O . ASP A 1 98 ? 4.846 5.362 -6.085 1.00 87.81 98 ASP A O 1
ATOM 796 N N . THR A 1 99 ? 3.283 3.746 -5.940 1.00 92.06 99 THR A N 1
ATOM 797 C CA . THR A 1 99 ? 4.132 2.747 -5.297 1.00 92.06 99 THR A CA 1
ATOM 798 C C . THR A 1 99 ? 4.259 1.474 -6.136 1.00 92.06 99 THR A C 1
ATOM 800 O O . THR A 1 99 ? 3.523 1.235 -7.092 1.00 92.06 99 THR A O 1
ATOM 803 N N . LYS A 1 100 ? 5.227 0.629 -5.768 1.00 93.75 100 LYS A N 1
ATOM 804 C CA . LYS A 1 100 ? 5.347 -0.740 -6.293 1.00 93.75 100 LYS A CA 1
ATOM 805 C C . LYS A 1 100 ? 4.504 -1.752 -5.514 1.00 93.75 100 LYS A C 1
ATOM 807 O O . LYS A 1 100 ? 4.451 -2.911 -5.914 1.00 93.75 100 LYS A O 1
ATOM 812 N N . TYR A 1 101 ? 3.871 -1.333 -4.418 1.00 95.75 101 TYR A N 1
ATOM 813 C CA . TYR A 1 101 ? 3.162 -2.202 -3.489 1.00 95.75 101 TYR A CA 1
ATOM 814 C C . TYR A 1 101 ? 1.656 -2.051 -3.668 1.00 95.75 101 TYR A C 1
ATOM 816 O O . TYR A 1 101 ? 1.071 -1.053 -3.259 1.00 95.75 101 TYR A O 1
ATOM 824 N N . PHE A 1 102 ? 1.022 -3.060 -4.253 1.00 96.50 102 PHE A N 1
ATOM 825 C CA . PHE A 1 102 ? -0.416 -3.044 -4.489 1.00 96.50 102 PHE A CA 1
ATOM 826 C C . PHE A 1 102 ? -1.133 -3.952 -3.505 1.00 96.50 102 PHE A C 1
ATOM 828 O O . PHE A 1 102 ? -0.929 -5.169 -3.515 1.00 96.50 102 PHE A O 1
ATOM 835 N N . VAL A 1 103 ? -1.983 -3.360 -2.672 1.00 96.88 103 VAL A N 1
ATOM 836 C CA . VAL A 1 103 ? -2.831 -4.093 -1.732 1.00 96.88 103 VAL A CA 1
ATOM 837 C C . VAL A 1 103 ? -4.019 -4.680 -2.484 1.00 96.88 103 VAL A C 1
ATOM 839 O O . VAL A 1 103 ? -4.691 -3.985 -3.244 1.00 96.88 103 VAL A O 1
ATOM 842 N N . TYR A 1 104 ? -4.259 -5.972 -2.272 1.00 95.81 104 TYR A N 1
ATOM 843 C CA . TYR A 1 104 ? -5.341 -6.715 -2.928 1.00 95.81 104 TYR A CA 1
ATOM 844 C C . TYR A 1 104 ? -6.310 -7.369 -1.939 1.00 95.81 104 TYR A C 1
ATOM 846 O O . TYR A 1 104 ? -7.347 -7.879 -2.349 1.00 95.81 104 TYR A O 1
ATOM 854 N N . LYS A 1 105 ? -5.981 -7.390 -0.643 1.00 96.00 105 LYS A N 1
ATOM 855 C CA . LYS A 1 105 ? -6.856 -7.909 0.411 1.00 96.00 105 LYS A CA 1
ATOM 856 C C . LYS A 1 105 ? -6.576 -7.181 1.722 1.00 96.00 105 LYS A C 1
ATOM 858 O O . LYS A 1 105 ? -5.417 -6.917 2.043 1.00 96.00 105 LYS A O 1
ATOM 863 N N . MET A 1 106 ? -7.634 -6.902 2.476 1.00 94.31 106 MET A N 1
ATOM 864 C CA . MET A 1 106 ? -7.578 -6.378 3.839 1.00 94.31 106 MET A CA 1
ATOM 865 C C . MET A 1 106 ? -8.319 -7.334 4.778 1.00 94.31 106 MET A C 1
ATOM 867 O O . MET A 1 106 ? -9.371 -7.861 4.424 1.00 94.31 106 MET A O 1
ATOM 871 N N . GLU A 1 107 ? -7.782 -7.534 5.976 1.00 93.75 107 GLU A N 1
ATOM 872 C CA . GLU A 1 107 ? -8.469 -8.179 7.094 1.00 93.75 107 GLU A CA 1
ATOM 873 C C . GLU A 1 107 ? -8.414 -7.264 8.321 1.00 93.75 107 GLU A C 1
ATOM 875 O O . GLU A 1 107 ? -7.369 -6.687 8.629 1.00 93.75 107 GLU A O 1
ATOM 880 N N . LYS A 1 108 ? -9.539 -7.120 9.027 1.00 92.31 108 LYS A N 1
ATOM 881 C CA . LYS A 1 108 ? -9.578 -6.416 10.314 1.00 92.31 108 LYS A CA 1
ATOM 882 C C . LYS A 1 108 ? -8.966 -7.315 11.378 1.00 92.31 108 LYS A C 1
ATOM 884 O O . LYS A 1 108 ? -9.326 -8.488 11.458 1.00 92.31 108 LYS A O 1
ATOM 889 N N . MET A 1 109 ? -8.071 -6.771 12.194 1.00 86.50 109 MET A N 1
ATOM 890 C CA . MET A 1 109 ? -7.568 -7.506 13.345 1.00 86.50 109 MET A CA 1
ATOM 891 C C . MET A 1 109 ? -8.611 -7.501 14.465 1.00 86.50 109 MET A C 1
ATOM 893 O O . MET A 1 109 ? -9.292 -6.487 14.651 1.00 86.50 109 MET A O 1
ATOM 897 N N . PRO A 1 110 ? -8.749 -8.607 15.217 1.00 76.94 110 PRO A N 1
ATOM 898 C CA . PRO A 1 110 ? -9.555 -8.609 16.427 1.00 76.94 110 PRO A CA 1
ATOM 899 C C . PRO A 1 110 ? -9.003 -7.552 17.388 1.00 76.94 110 PRO A C 1
ATOM 901 O O . PRO A 1 110 ? -7.799 -7.494 17.644 1.00 76.94 110 PRO A O 1
ATOM 904 N N . THR A 1 111 ? -9.882 -6.672 17.860 1.00 62.94 111 THR A N 1
ATOM 905 C CA . THR A 1 111 ? -9.547 -5.702 18.906 1.00 62.94 111 THR A CA 1
ATOM 906 C C . THR A 1 111 ? -9.332 -6.488 20.209 1.00 62.94 111 THR A C 1
ATOM 908 O O . THR A 1 111 ? -10.154 -7.369 20.474 1.00 62.94 111 THR A O 1
ATOM 911 N N . PRO A 1 112 ? -8.236 -6.260 20.962 1.00 58.50 112 PRO A N 1
ATOM 912 C CA . PRO A 1 112 ? -8.036 -6.906 22.257 1.00 58.50 112 PRO A CA 1
ATOM 913 C C . PRO A 1 112 ? -9.139 -6.559 23.260 1.00 58.50 112 PRO A C 1
ATOM 915 O O . PRO A 1 112 ? -9.684 -5.433 23.170 1.00 58.50 112 PRO A O 1
#

Foldseek 3Di:
DVVVVVVVQVVLLVDFPDKDKAKAFWPDWDQDDDPATWIKTWGFGFDADDDVGTDDRDTDIETEQDVVVSVVNVPDDRPWMKMWIWTFTRHDDRRRDPHRIYTDDMDTDDDD

Secondary structure (DSSP, 8-state):
-HHHHHHHHHHHHHSEEEEEEEEEEEEEEEEE-SSS-EEEEEEEES--BTTTTB---EEEEEEE--HHHHHHHHTS-TTSEEEEEEEEESS--TTT-SSSEEEEEEEEPPP-

Radius of gyration: 16.01 Å; chains: 1; bounding box: 33×25×56 Å